Protein AF-A0A368SXE9-F1 (afdb_monomer)

Nearest PDB structures (foldseek):
  3cwc-assembly1_A  TM=9.726E-01  e=1.231E-06  Salmonella enterica subsp. enterica serovar Typhimurium str. LT2
  3cwc-assembly1_B  TM=9.703E-01  e=1.076E-06  Salmonella enterica subsp. enterica serovar Typhimurium str. LT2
  1to6-assembly1_A  TM=8.915E-01  e=4.082E-05  Neisseria meningitidis serogroup A

Sequence (108 aa):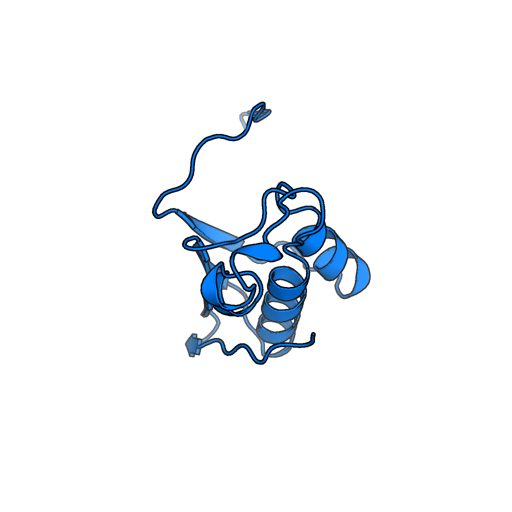
APVTAEYLLDGETAYLESAQACGLHLVPAAERDPGRTTSRGVGELIAAAVADGARTVVIGLGGSVTNDGGAGMLAALGRRNKVQAARLRALQVGGLAVEQVLRRDGCA

Secondary structure (DSSP, 8-state):
------EEEETTEEEEETHHHHBGGGS-GGG--TTT--SHHHHHHHHHHHHTT-SEEEEEE-SB---STTHHHHHHHHHH------EEEEEE---PPPS---------

Foldseek 3Di:
DDFDFDWDDDPQEIEGELCRQFAPVVADPVRLDQVPGASLSVLVRVLVSVVVRHLAYEYEDDRGSYDPVCPNNVVNNVVRDPPPCSPYDYDDDDDDDDPDDDDDDDDD

Radius of gyration: 14.51 Å; Cα contacts (8 Å, |Δi|>4): 180; chains: 1; bounding box: 33×30×43 Å

pLDDT: mean 76.29, std 23.11, range [23.36, 95.75]

Mean predicted aligned error: 8.86 Å

Solvent-accessible surface area (backbone atoms only — not comparable to full-atom values): 6454 Å² total; per-residue (Å²): 129,93,73,81,68,78,68,50,74,58,88,43,35,24,42,36,51,40,33,52,50,29,15,44,88,81,42,59,80,95,69,68,42,49,93,74,38,50,34,30,47,42,16,50,52,50,50,49,42,42,74,75,56,32,52,31,40,41,34,45,41,38,62,56,47,46,66,48,87,51,50,33,18,51,53,39,34,70,74,73,48,91,69,76,77,53,54,72,45,75,48,82,54,79,80,87,80,81,92,79,83,88,85,82,89,78,95,129

InterPro domains:
  IPR004381 Glycerate kinase [PF02595] (2-99)
  IPR004381 Glycerate kinase [PTHR21599] (2-101)
  IPR018193 Glycerate kinase, flavodoxin-like fold [G3DSA:3.90.1510.10] (1-106)
  IPR036129 Glycerate kinase superfamily [SSF110738] (2-82)

Organism: NCBI:txid1931232

Structure (mmCIF, N/CA/C/O backbone):
data_AF-A0A368SXE9-F1
#
_entry.id   AF-A0A368SXE9-F1
#
loop_
_atom_site.group_PDB
_atom_site.id
_atom_site.type_symbol
_atom_site.label_atom_id
_atom_site.label_alt_id
_atom_site.label_comp_id
_atom_site.label_asym_id
_atom_site.label_entity_id
_atom_site.label_seq_id
_atom_site.pdbx_PDB_ins_code
_atom_site.Cartn_x
_atom_site.Cartn_y
_atom_site.Cartn_z
_atom_site.occupancy
_atom_site.B_iso_or_equiv
_atom_site.auth_seq_id
_at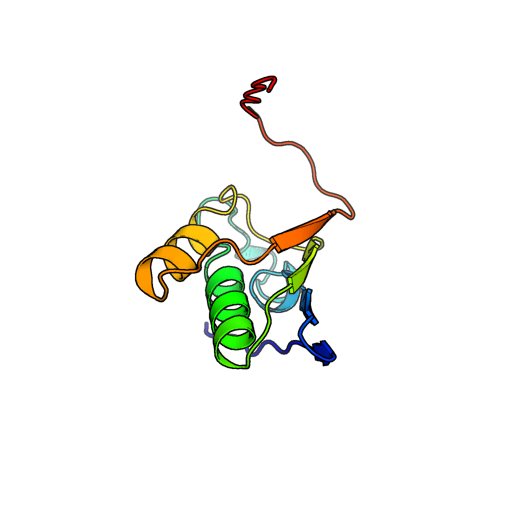om_site.auth_comp_id
_atom_site.auth_asym_id
_atom_site.auth_atom_id
_atom_site.pdbx_PDB_model_num
ATOM 1 N N . ALA A 1 1 ? 0.783 -1.858 -14.648 1.00 67.69 1 ALA A N 1
ATOM 2 C CA . ALA A 1 1 ? -0.560 -2.478 -14.691 1.00 67.69 1 ALA A CA 1
ATOM 3 C C . ALA A 1 1 ? -1.183 -2.395 -13.298 1.00 67.69 1 ALA A C 1
ATOM 5 O O . ALA A 1 1 ? -0.414 -2.231 -12.354 1.00 67.69 1 ALA A O 1
ATOM 6 N N . PRO A 1 2 ? -2.520 -2.442 -13.146 1.00 82.75 2 PRO A N 1
ATOM 7 C CA . PRO A 1 2 ? -3.130 -2.602 -11.827 1.00 82.75 2 PRO A CA 1
ATOM 8 C C . PRO A 1 2 ? -2.685 -3.926 -11.189 1.00 82.75 2 PRO A C 1
ATOM 10 O O . PRO A 1 2 ? -2.448 -4.902 -11.900 1.00 82.75 2 PRO A O 1
ATOM 13 N N . VAL A 1 3 ? -2.563 -3.932 -9.863 1.00 86.69 3 VAL A N 1
ATOM 14 C CA . VAL A 1 3 ? -2.202 -5.102 -9.052 1.00 86.69 3 VAL A CA 1
ATOM 15 C C . VAL A 1 3 ? -3.256 -5.291 -7.966 1.00 86.69 3 VAL A C 1
ATOM 17 O O . VAL A 1 3 ? -3.847 -4.313 -7.506 1.00 86.69 3 VAL A O 1
ATOM 20 N N . THR A 1 4 ? -3.502 -6.537 -7.577 1.00 90.88 4 THR A N 1
ATOM 21 C CA . THR A 1 4 ? -4.367 -6.859 -6.438 1.00 90.88 4 THR A CA 1
ATOM 22 C C . THR A 1 4 ? -3.523 -6.854 -5.170 1.00 90.88 4 THR A C 1
ATOM 24 O O . THR A 1 4 ? -2.433 -7.421 -5.164 1.00 90.88 4 THR A O 1
ATOM 27 N N . ALA A 1 5 ? -4.025 -6.219 -4.114 1.00 89.56 5 ALA A N 1
ATOM 28 C CA . ALA A 1 5 ? -3.404 -6.197 -2.798 1.00 89.56 5 ALA A CA 1
ATOM 29 C C . ALA A 1 5 ? -4.476 -6.396 -1.722 1.00 89.56 5 ALA A C 1
ATOM 31 O O . ALA A 1 5 ? -5.621 -5.975 -1.895 1.00 89.56 5 ALA A O 1
ATOM 32 N N . GLU A 1 6 ? -4.084 -7.014 -0.618 1.00 91.31 6 GLU A N 1
ATOM 33 C CA . GLU A 1 6 ? -4.942 -7.375 0.506 1.00 91.31 6 GLU A CA 1
ATOM 34 C C . GLU A 1 6 ? -4.368 -6.807 1.814 1.00 91.31 6 GLU A C 1
ATOM 36 O O . GLU A 1 6 ? -3.167 -6.543 1.936 1.00 91.31 6 GLU A O 1
ATOM 41 N N . TYR A 1 7 ? -5.231 -6.618 2.811 1.00 91.62 7 TYR A N 1
ATOM 42 C CA . T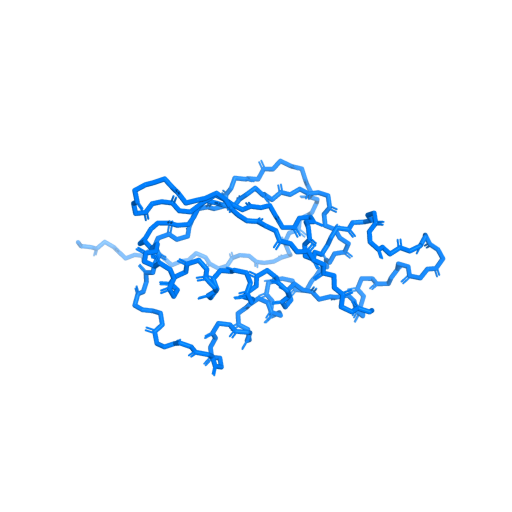YR A 1 7 ? -4.853 -6.270 4.181 1.00 91.62 7 TYR A CA 1
ATOM 43 C C . TYR A 1 7 ? -5.685 -7.074 5.174 1.00 91.62 7 TYR A C 1
ATOM 45 O O . TYR A 1 7 ? -6.816 -7.465 4.889 1.00 91.62 7 TYR A O 1
ATOM 53 N N . LEU A 1 8 ? -5.129 -7.288 6.364 1.00 95.06 8 LEU A N 1
ATOM 54 C CA . LEU A 1 8 ? -5.856 -7.836 7.504 1.00 95.06 8 LEU A CA 1
ATOM 55 C C . LEU A 1 8 ? -6.424 -6.682 8.330 1.00 95.06 8 LEU A C 1
ATOM 57 O O . LEU A 1 8 ? -5.684 -5.759 8.660 1.00 95.06 8 LEU A O 1
ATOM 61 N N . LEU A 1 9 ? -7.696 -6.758 8.713 1.00 93.56 9 LEU A N 1
ATOM 62 C CA . LEU A 1 9 ? -8.308 -5.865 9.697 1.00 93.56 9 LEU A CA 1
ATOM 63 C C . LEU A 1 9 ? -8.617 -6.658 10.975 1.00 93.56 9 LEU A C 1
ATOM 65 O O . LEU A 1 9 ? -9.441 -7.568 10.949 1.00 93.56 9 LEU A O 1
ATOM 69 N N . ASP A 1 10 ? -7.952 -6.311 12.076 1.00 93.94 10 ASP A N 1
ATOM 70 C CA . ASP A 1 10 ? -8.167 -6.883 13.409 1.00 93.94 10 ASP A CA 1
ATOM 71 C C . ASP A 1 10 ? -8.636 -5.785 14.375 1.00 93.94 10 ASP A C 1
ATOM 73 O O . ASP A 1 10 ? -7.886 -4.873 14.747 1.00 93.94 10 ASP A O 1
ATOM 77 N N . GLY A 1 11 ? -9.923 -5.826 14.723 1.00 95.75 11 GLY A N 1
ATOM 78 C CA . GLY A 1 11 ? -10.594 -4.734 15.423 1.00 95.75 11 GLY A CA 1
ATOM 79 C C . GLY A 1 11 ? -10.478 -3.422 14.643 1.00 95.75 11 GLY A C 1
ATOM 80 O O . GLY A 1 11 ? -10.935 -3.316 13.510 1.00 95.75 11 GLY A O 1
ATOM 81 N N . GLU A 1 12 ? -9.844 -2.417 15.245 1.00 94.31 12 GLU A N 1
ATOM 82 C CA . GLU A 1 12 ? -9.588 -1.114 14.611 1.00 94.31 12 GLU A CA 1
ATOM 83 C C . GLU A 1 12 ? -8.166 -0.998 14.021 1.00 94.31 12 GLU A C 1
ATOM 85 O O . GLU A 1 12 ? -7.732 0.103 13.660 1.00 94.31 12 GLU A O 1
ATOM 90 N N . THR A 1 13 ? -7.406 -2.097 13.957 1.00 94.19 13 THR A N 1
ATOM 91 C CA . THR A 1 13 ? -6.028 -2.109 13.447 1.00 94.19 13 THR A CA 1
ATOM 92 C C . THR A 1 13 ? -5.945 -2.849 12.120 1.00 94.19 13 THR A C 1
ATOM 94 O O . THR A 1 13 ? -6.209 -4.044 12.051 1.00 94.19 13 THR A O 1
ATOM 97 N N . ALA A 1 14 ? -5.526 -2.149 11.069 1.00 93.94 14 ALA A N 1
ATOM 98 C CA . ALA A 1 14 ? -5.208 -2.764 9.789 1.00 93.94 14 ALA A CA 1
ATOM 99 C C . ALA A 1 14 ? -3.714 -3.082 9.677 1.00 93.94 14 ALA A C 1
ATOM 101 O O . ALA A 1 14 ? -2.871 -2.259 10.037 1.00 93.94 14 ALA A O 1
ATOM 102 N N . TYR A 1 15 ? -3.393 -4.243 9.119 1.00 93.31 15 TYR A N 1
ATOM 103 C CA . TYR A 1 15 ? -2.042 -4.701 8.815 1.00 93.31 15 TYR A CA 1
ATOM 104 C C . TYR A 1 15 ? -1.914 -4.881 7.308 1.00 93.31 15 TYR A C 1
ATOM 106 O O . TYR A 1 15 ? -2.669 -5.642 6.701 1.00 93.31 15 TYR A O 1
ATOM 114 N N . LEU A 1 16 ? -0.962 -4.177 6.705 1.00 91.00 16 LEU A N 1
ATOM 115 C CA . LEU A 1 16 ? -0.721 -4.230 5.266 1.00 91.00 16 LEU A CA 1
ATOM 116 C C . LEU A 1 16 ? 0.773 -4.279 4.952 1.00 91.00 16 LEU A C 1
ATOM 118 O O . LEU A 1 16 ? 1.607 -3.826 5.740 1.00 91.00 16 LEU A O 1
ATOM 122 N N . GLU A 1 17 ? 1.108 -4.775 3.765 1.00 92.00 17 GLU A N 1
ATOM 123 C CA . GLU A 1 17 ? 2.481 -4.818 3.260 1.00 92.00 17 GLU A CA 1
ATOM 124 C C . GLU A 1 17 ? 2.640 -3.921 2.035 1.00 92.00 17 GLU A C 1
ATOM 126 O O . GLU A 1 17 ? 1.896 -4.039 1.059 1.00 92.00 17 GLU A O 1
ATOM 131 N N . SER A 1 18 ? 3.650 -3.044 2.042 1.00 93.38 18 SER A N 1
ATOM 132 C CA . SER A 1 18 ? 3.889 -2.149 0.902 1.00 93.38 18 SER A CA 1
ATOM 133 C C . SER A 1 18 ? 4.255 -2.912 -0.374 1.00 93.38 18 SER A C 1
ATOM 135 O O . SER A 1 18 ? 3.886 -2.489 -1.471 1.00 93.38 18 SER A O 1
ATOM 137 N N . ALA A 1 19 ? 4.920 -4.065 -0.244 1.00 93.38 19 ALA A N 1
ATOM 138 C CA . ALA A 1 19 ? 5.353 -4.888 -1.366 1.00 93.38 19 ALA A CA 1
ATOM 139 C C . ALA A 1 19 ? 4.193 -5.373 -2.252 1.00 93.38 19 ALA A C 1
ATOM 141 O O . ALA A 1 19 ? 4.396 -5.536 -3.451 1.00 93.38 19 ALA A O 1
ATOM 142 N N . GLN A 1 20 ? 2.982 -5.550 -1.716 1.00 92.38 20 GLN A N 1
ATOM 143 C CA . GLN A 1 20 ? 1.827 -5.949 -2.532 1.00 92.38 20 GLN A CA 1
ATOM 144 C C . GLN A 1 20 ? 1.385 -4.852 -3.511 1.00 92.38 20 GLN A C 1
ATOM 146 O O . GLN A 1 20 ? 0.828 -5.139 -4.566 1.00 92.38 20 GLN A O 1
ATOM 151 N N . ALA A 1 21 ? 1.657 -3.588 -3.181 1.00 91.94 21 ALA A N 1
ATOM 152 C CA . ALA A 1 21 ? 1.289 -2.446 -4.009 1.00 91.94 21 ALA A CA 1
ATOM 153 C C . ALA A 1 21 ? 2.466 -1.888 -4.823 1.00 91.94 21 ALA A C 1
ATOM 155 O O . ALA A 1 21 ? 2.265 -1.324 -5.898 1.00 91.94 21 ALA A O 1
ATOM 156 N N . CYS A 1 22 ? 3.693 -2.003 -4.308 1.00 92.62 22 CYS A N 1
ATOM 157 C CA . CYS A 1 22 ? 4.884 -1.436 -4.935 1.00 92.62 22 CYS A CA 1
ATOM 158 C C . CYS A 1 22 ? 6.143 -2.305 -4.782 1.00 92.62 22 CYS A C 1
ATOM 160 O O . CYS A 1 22 ? 7.251 -1.784 -4.674 1.00 92.62 22 CYS A O 1
ATOM 162 N N . GLY A 1 23 ? 6.002 -3.629 -4.759 1.00 92.75 23 GLY A N 1
ATOM 163 C CA . GLY A 1 23 ? 7.112 -4.565 -4.590 1.00 92.75 23 GLY A CA 1
ATOM 164 C C . GLY A 1 23 ? 7.976 -4.778 -5.836 1.00 92.75 23 GLY A C 1
ATOM 165 O O . GLY A 1 23 ? 7.505 -4.712 -6.969 1.00 92.75 23 GLY A O 1
ATOM 166 N N . LEU A 1 24 ? 9.246 -5.137 -5.625 1.00 93.19 24 LEU A N 1
ATOM 167 C CA . LEU A 1 24 ? 10.200 -5.542 -6.672 1.00 93.19 24 LEU A CA 1
ATOM 168 C C . LEU A 1 24 ? 9.703 -6.713 -7.526 1.00 93.19 24 LEU A C 1
ATOM 170 O O . LEU A 1 24 ? 10.053 -6.806 -8.701 1.00 93.19 24 LEU A O 1
ATOM 174 N N . HIS A 1 25 ? 8.904 -7.609 -6.948 1.00 91.31 25 HIS A N 1
ATOM 175 C CA . HIS A 1 25 ? 8.351 -8.773 -7.642 1.00 91.31 25 HIS A CA 1
ATOM 176 C C . HIS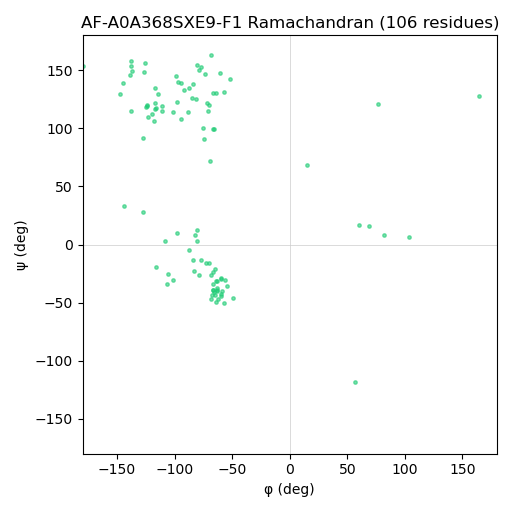 A 1 25 ? 7.241 -8.408 -8.645 1.00 91.31 25 HIS A C 1
ATOM 178 O O . HIS A 1 25 ? 6.940 -9.210 -9.521 1.00 91.31 25 HIS A O 1
ATOM 184 N N . LEU A 1 26 ? 6.672 -7.200 -8.557 1.00 91.00 26 LEU A N 1
ATOM 185 C CA . LEU A 1 26 ? 5.625 -6.713 -9.462 1.00 91.00 26 LEU A CA 1
ATOM 186 C C . LEU A 1 26 ? 6.183 -6.107 -10.756 1.00 91.00 26 LEU A C 1
ATOM 188 O O . LEU A 1 26 ? 5.426 -5.851 -11.690 1.00 91.00 26 LEU A O 1
ATOM 192 N N . VAL A 1 27 ? 7.492 -5.840 -10.805 1.00 91.12 27 VAL A N 1
ATOM 193 C CA . VAL A 1 27 ? 8.148 -5.176 -11.937 1.00 91.12 27 VAL A CA 1
ATOM 194 C C . VAL A 1 27 ? 9.291 -6.054 -12.454 1.00 91.12 27 VAL A C 1
ATOM 196 O O . VAL A 1 27 ? 10.233 -6.331 -11.692 1.00 91.12 27 VAL A O 1
ATOM 199 N N . PRO A 1 28 ? 9.252 -6.481 -13.734 1.00 93.12 28 PRO A N 1
ATOM 200 C CA . PRO A 1 28 ? 10.348 -7.211 -14.364 1.00 93.12 28 PRO A CA 1
ATOM 201 C C . PRO A 1 28 ? 11.675 -6.474 -14.196 1.00 93.12 28 PRO A C 1
ATOM 203 O O . PRO A 1 28 ? 11.715 -5.251 -14.277 1.00 93.12 28 PRO A O 1
ATOM 206 N N . ALA A 1 29 ? 12.779 -7.200 -13.993 1.00 93.50 29 ALA A N 1
ATOM 207 C CA . ALA A 1 29 ? 14.078 -6.588 -13.692 1.00 93.50 29 ALA A CA 1
ATOM 208 C C . ALA A 1 29 ? 14.523 -5.537 -14.728 1.00 93.50 29 ALA A C 1
ATOM 210 O O . ALA A 1 29 ? 15.081 -4.514 -14.345 1.00 93.50 29 ALA A O 1
ATOM 211 N N . ALA A 1 30 ? 14.216 -5.759 -16.010 1.00 95.50 30 ALA A N 1
ATOM 212 C CA . ALA A 1 30 ? 14.531 -4.842 -17.106 1.00 95.50 30 ALA A CA 1
ATOM 213 C C . ALA A 1 30 ? 13.713 -3.533 -17.092 1.00 95.50 30 ALA A C 1
ATOM 215 O O . ALA A 1 30 ? 14.087 -2.572 -17.756 1.00 95.50 30 ALA A O 1
ATOM 216 N N . GLU A 1 31 ? 12.612 -3.486 -16.342 1.00 89.81 31 GLU A N 1
ATOM 217 C CA . GLU A 1 31 ? 11.690 -2.345 -16.259 1.00 89.81 31 GLU A CA 1
ATOM 218 C C . GLU A 1 31 ? 11.787 -1.603 -14.916 1.00 89.81 31 GLU A C 1
ATOM 220 O O . GLU A 1 31 ? 11.035 -0.661 -14.656 1.00 89.81 31 GLU A O 1
ATOM 225 N N . ARG A 1 32 ? 12.705 -2.019 -14.033 1.00 91.94 32 ARG A N 1
ATOM 226 C CA . ARG A 1 32 ? 12.891 -1.399 -12.719 1.00 91.94 32 ARG A CA 1
ATOM 227 C C . ARG A 1 32 ? 13.604 -0.063 -12.864 1.00 91.94 32 ARG A C 1
ATOM 229 O O . ARG A 1 32 ? 14.825 -0.004 -12.964 1.00 91.94 32 ARG A O 1
ATOM 236 N N . ASP A 1 33 ? 12.817 1.001 -12.814 1.00 88.38 33 ASP A N 1
ATOM 237 C CA . ASP A 1 33 ? 13.297 2.377 -12.820 1.00 88.38 33 ASP A CA 1
ATOM 238 C C . ASP A 1 33 ? 12.789 3.118 -11.566 1.00 88.38 33 ASP A C 1
ATOM 240 O O . ASP A 1 33 ? 11.586 3.395 -11.449 1.00 88.38 33 ASP A O 1
ATOM 244 N N . PRO A 1 34 ? 13.670 3.452 -10.602 1.00 84.62 34 PRO A N 1
ATOM 245 C CA . PRO A 1 34 ? 13.275 4.163 -9.389 1.00 84.62 34 PRO A CA 1
ATOM 246 C C . PRO A 1 34 ? 12.757 5.585 -9.662 1.00 84.62 34 PRO A C 1
ATOM 248 O O . PRO A 1 34 ? 12.020 6.111 -8.833 1.00 84.62 34 PRO A O 1
ATOM 251 N N . GLY A 1 35 ? 13.082 6.195 -10.809 1.00 85.75 35 GLY A N 1
ATOM 252 C CA . GLY A 1 35 ? 12.560 7.505 -11.216 1.00 85.75 35 GLY A CA 1
ATOM 253 C C . GLY A 1 35 ? 11.127 7.462 -11.756 1.00 85.75 35 GLY A C 1
ATOM 254 O O . GLY A 1 35 ? 10.490 8.506 -11.895 1.00 85.75 35 GLY A O 1
ATOM 255 N N . ARG A 1 36 ? 10.604 6.267 -12.060 1.00 86.31 36 ARG A N 1
ATOM 256 C CA . ARG A 1 36 ? 9.259 6.071 -12.636 1.00 86.31 36 ARG A CA 1
ATOM 257 C C . ARG A 1 36 ? 8.306 5.294 -11.737 1.00 86.31 36 ARG A C 1
ATOM 259 O O . ARG A 1 36 ? 7.095 5.332 -11.953 1.00 86.31 36 ARG A O 1
ATOM 266 N N . THR A 1 37 ? 8.826 4.558 -10.765 1.00 91.25 37 THR A N 1
ATOM 267 C CA . THR A 1 37 ? 8.020 3.765 -9.833 1.00 91.25 37 THR A CA 1
ATOM 268 C C . THR A 1 37 ? 7.413 4.647 -8.741 1.00 91.25 37 THR A C 1
ATOM 270 O O . THR A 1 37 ? 7.957 5.684 -8.375 1.00 91.25 37 THR A O 1
ATOM 273 N N . THR A 1 38 ? 6.247 4.256 -8.221 1.00 92.56 38 THR A N 1
ATOM 274 C CA . THR A 1 38 ? 5.495 5.070 -7.254 1.00 92.56 38 THR A CA 1
ATOM 275 C C . THR A 1 38 ? 4.892 4.250 -6.118 1.00 92.56 38 THR A C 1
ATOM 277 O O . THR A 1 38 ? 4.437 3.125 -6.322 1.00 92.56 38 THR A O 1
ATOM 280 N N . SER A 1 39 ? 4.831 4.842 -4.924 1.00 94.00 39 SER A N 1
ATOM 281 C CA . SER A 1 39 ? 4.162 4.301 -3.734 1.00 94.00 39 SER A CA 1
ATOM 282 C C . SER A 1 39 ? 2.649 4.564 -3.709 1.00 94.00 39 SER A C 1
ATOM 284 O O . SER A 1 39 ? 1.984 4.275 -2.715 1.00 94.00 39 SER A O 1
ATOM 286 N N . ARG A 1 40 ? 2.063 5.091 -4.795 1.00 91.38 40 ARG A N 1
ATOM 287 C CA . ARG A 1 40 ? 0.632 5.434 -4.882 1.00 91.38 40 ARG A CA 1
ATOM 288 C C . ARG A 1 40 ? -0.303 4.313 -4.423 1.00 91.38 40 ARG A C 1
ATOM 290 O O . ARG A 1 40 ? -1.214 4.587 -3.646 1.00 91.38 40 ARG A O 1
ATOM 297 N N . GLY A 1 41 ? -0.062 3.074 -4.856 1.00 91.69 41 GLY A N 1
ATOM 298 C CA . GLY A 1 41 ? -0.900 1.930 -4.484 1.00 91.69 41 GLY A CA 1
ATOM 299 C C . GLY A 1 41 ? -0.943 1.680 -2.970 1.00 91.69 41 GLY A C 1
ATOM 300 O O . GLY A 1 41 ? -1.976 1.280 -2.449 1.00 91.69 41 GLY A O 1
ATOM 301 N N . VAL A 1 42 ? 0.127 2.013 -2.237 1.00 93.56 42 VAL A N 1
ATOM 302 C CA . VAL A 1 42 ? 0.152 1.933 -0.765 1.00 93.56 42 VAL A CA 1
ATOM 303 C C . VAL A 1 42 ? -0.845 2.919 -0.159 1.00 93.56 42 VAL A C 1
ATOM 305 O O . VAL A 1 42 ? -1.602 2.564 0.736 1.00 93.56 42 VAL A O 1
ATOM 308 N N . GLY A 1 43 ? -0.901 4.151 -0.673 1.00 91.75 43 GLY A N 1
ATOM 309 C CA . GLY A 1 43 ? -1.880 5.139 -0.214 1.00 91.75 43 GLY A CA 1
ATOM 310 C C . GLY A 1 43 ? -3.321 4.752 -0.555 1.00 91.75 43 GLY A C 1
ATOM 311 O O . GLY A 1 43 ? -4.228 5.017 0.231 1.00 91.75 43 GLY A O 1
ATOM 312 N N . GLU A 1 44 ? -3.536 4.084 -1.691 1.00 91.56 44 GLU A N 1
ATOM 313 C CA . GLU A 1 44 ? -4.846 3.534 -2.059 1.00 91.56 44 GLU A CA 1
ATOM 314 C C . GLU A 1 44 ? -5.263 2.388 -1.118 1.00 91.56 44 GLU A C 1
ATOM 316 O O . GLU A 1 44 ? -6.418 2.361 -0.693 1.00 91.56 44 GLU A O 1
ATOM 321 N N . LEU A 1 45 ? -4.324 1.523 -0.715 1.00 91.19 45 LEU A N 1
ATOM 322 C CA . LEU A 1 45 ? -4.554 0.432 0.239 1.00 91.19 45 LEU A CA 1
ATOM 323 C C . LEU A 1 45 ? -4.858 0.947 1.655 1.00 91.19 45 LEU A C 1
ATOM 325 O O . LEU A 1 45 ? -5.802 0.492 2.294 1.00 91.19 45 LEU A O 1
ATOM 329 N N . ILE A 1 46 ? -4.114 1.956 2.123 1.00 91.88 46 ILE A N 1
ATOM 330 C CA . ILE A 1 46 ? -4.395 2.636 3.398 1.00 91.88 46 ILE A CA 1
ATOM 331 C C . ILE A 1 46 ? -5.791 3.268 3.367 1.00 91.88 46 ILE A C 1
ATOM 333 O O . ILE A 1 46 ? -6.535 3.169 4.340 1.00 91.88 46 ILE A O 1
ATOM 337 N N . ALA A 1 47 ? -6.160 3.930 2.265 1.00 88.00 47 ALA A N 1
ATOM 338 C CA . ALA A 1 47 ? -7.470 4.561 2.141 1.00 88.00 47 ALA A CA 1
ATOM 339 C C . ALA A 1 47 ? -8.617 3.540 2.203 1.00 88.00 47 ALA A C 1
ATOM 341 O O . ALA A 1 47 ? -9.640 3.846 2.812 1.00 88.00 47 ALA A O 1
ATOM 342 N N . ALA A 1 48 ? -8.435 2.354 1.613 1.00 89.50 48 ALA A N 1
ATOM 343 C CA . ALA A 1 48 ? -9.391 1.253 1.712 1.00 89.50 48 ALA A CA 1
ATOM 344 C C . ALA A 1 48 ? -9.522 0.752 3.160 1.00 89.50 48 ALA A C 1
ATOM 346 O O . ALA A 1 48 ? -10.621 0.746 3.703 1.00 89.50 48 ALA A O 1
ATOM 347 N N . ALA A 1 49 ? -8.403 0.480 3.836 1.00 90.00 49 ALA A N 1
ATOM 348 C CA . ALA A 1 49 ? -8.416 0.040 5.231 1.00 90.00 49 ALA A CA 1
ATOM 349 C C . ALA A 1 49 ? -9.095 1.048 6.178 1.00 90.00 49 ALA A C 1
ATOM 351 O O . ALA A 1 49 ? -9.845 0.667 7.074 1.00 90.00 49 ALA A O 1
ATOM 352 N N . VAL A 1 50 ? -8.861 2.350 5.975 1.00 91.00 50 VAL A N 1
ATOM 353 C CA . VAL A 1 50 ? -9.533 3.410 6.745 1.00 91.00 50 VAL A CA 1
ATOM 354 C C . VAL A 1 50 ? -11.032 3.458 6.439 1.00 91.00 50 VAL A C 1
ATOM 356 O O . VAL A 1 50 ? -11.825 3.660 7.358 1.00 91.00 50 VAL A O 1
ATOM 359 N N . ALA A 1 51 ? -11.433 3.271 5.178 1.00 88.19 51 ALA A N 1
ATOM 360 C CA . ALA A 1 51 ? -12.847 3.207 4.802 1.00 88.19 51 ALA A CA 1
ATOM 361 C C . ALA A 1 51 ? -13.565 2.015 5.462 1.00 88.19 51 ALA A C 1
ATOM 363 O O . ALA A 1 51 ? -14.729 2.147 5.835 1.00 88.19 51 ALA A O 1
ATOM 364 N N . ASP A 1 52 ? -12.845 0.918 5.696 1.00 91.38 52 ASP A N 1
ATOM 365 C CA . ASP A 1 52 ? -13.332 -0.265 6.416 1.00 91.38 52 ASP A CA 1
ATOM 366 C C . ASP A 1 52 ? -13.305 -0.120 7.951 1.00 91.38 52 ASP A C 1
ATOM 368 O O . ASP A 1 52 ? -13.665 -1.049 8.671 1.00 91.38 52 ASP A O 1
ATOM 372 N N . GLY A 1 53 ? -12.914 1.047 8.477 1.00 90.94 53 GLY A N 1
ATOM 373 C CA . GLY A 1 53 ? -12.979 1.365 9.908 1.00 90.94 53 GLY A CA 1
ATOM 374 C C . GLY A 1 53 ? -11.647 1.306 10.660 1.00 90.94 53 GLY A C 1
ATOM 375 O O . GLY A 1 53 ? -11.635 1.487 11.879 1.00 90.94 53 GLY A O 1
ATOM 376 N N . ALA A 1 54 ? -10.515 1.107 9.978 1.00 92.69 54 ALA A N 1
ATOM 377 C CA . ALA A 1 54 ? -9.212 1.129 10.637 1.00 92.69 54 ALA A CA 1
ATOM 378 C C . ALA A 1 54 ? -8.885 2.514 11.226 1.00 92.69 54 ALA A C 1
ATOM 380 O O . ALA A 1 54 ? -8.924 3.542 10.544 1.00 92.69 54 ALA A O 1
ATOM 381 N N . ARG A 1 55 ? -8.471 2.533 12.496 1.00 93.62 55 ARG A N 1
ATOM 382 C CA . ARG A 1 55 ? -7.957 3.721 13.205 1.00 93.62 55 ARG A CA 1
ATOM 383 C C . ARG A 1 55 ? -6.445 3.685 13.388 1.00 93.62 55 ARG A C 1
ATOM 385 O O . ARG A 1 55 ? -5.798 4.731 13.495 1.00 93.62 55 ARG A O 1
ATOM 392 N N . THR A 1 56 ? -5.888 2.480 13.405 1.00 91.25 56 THR A N 1
ATOM 393 C CA . THR A 1 56 ? -4.450 2.226 13.394 1.00 91.25 56 THR A CA 1
ATOM 394 C C . THR A 1 56 ? -4.112 1.465 12.125 1.00 91.25 56 THR A C 1
ATOM 396 O O . THR A 1 56 ? -4.800 0.513 11.776 1.00 91.25 56 THR A O 1
ATOM 399 N N . VAL A 1 57 ? -3.045 1.867 11.436 1.00 91.44 57 VAL A N 1
ATOM 400 C CA . VAL A 1 57 ? -2.535 1.115 10.286 1.00 91.44 57 VAL A CA 1
ATOM 401 C C . VAL A 1 57 ? -1.070 0.792 10.534 1.00 91.44 57 VAL A C 1
ATOM 403 O O . VAL A 1 57 ? -0.233 1.687 10.700 1.00 91.44 57 VAL A O 1
ATOM 406 N N . VAL A 1 58 ? -0.784 -0.503 10.585 1.00 94.38 58 VAL A N 1
ATOM 407 C CA . VAL A 1 58 ? 0.550 -1.078 10.688 1.00 94.38 58 VAL A CA 1
ATOM 408 C C . VAL A 1 58 ? 0.992 -1.472 9.290 1.00 94.38 58 VAL A C 1
ATOM 410 O O . VAL A 1 58 ? 0.327 -2.246 8.604 1.00 94.38 58 VAL A O 1
ATOM 413 N N . ILE A 1 59 ? 2.121 -0.917 8.867 1.00 92.19 59 ILE A N 1
ATOM 414 C CA . ILE A 1 59 ? 2.648 -1.122 7.522 1.00 92.19 59 ILE A CA 1
ATOM 415 C C . ILE A 1 59 ? 3.981 -1.847 7.627 1.00 92.19 59 ILE A C 1
ATOM 417 O O . ILE A 1 59 ? 4.942 -1.304 8.181 1.00 92.19 59 ILE A O 1
ATOM 421 N N . GLY A 1 60 ? 4.049 -3.048 7.058 1.00 90.94 60 GLY A N 1
ATOM 422 C CA . GLY A 1 60 ? 5.314 -3.713 6.770 1.00 90.94 60 GLY A CA 1
ATOM 423 C C . GLY A 1 60 ? 6.018 -2.998 5.620 1.00 90.94 60 GLY A C 1
ATOM 424 O O . GLY A 1 60 ? 5.506 -2.978 4.498 1.00 90.94 60 GLY A O 1
ATOM 425 N N . LEU A 1 61 ? 7.175 -2.389 5.900 1.00 89.56 61 LEU A N 1
ATOM 426 C CA . LEU A 1 61 ? 8.032 -1.785 4.883 1.00 89.56 61 LEU A CA 1
ATOM 427 C C . LEU A 1 61 ? 9.198 -2.720 4.563 1.00 89.56 61 LEU A C 1
ATOM 429 O O . LEU A 1 61 ? 10.081 -2.932 5.394 1.00 89.56 61 LEU A O 1
ATOM 433 N N . GLY A 1 62 ? 9.206 -3.229 3.334 1.00 85.25 62 GLY A N 1
ATOM 434 C CA . GLY A 1 62 ? 10.280 -4.054 2.793 1.00 85.25 62 GLY A CA 1
ATOM 435 C C . GLY A 1 62 ? 9.983 -4.468 1.353 1.00 85.25 62 GLY A C 1
ATOM 436 O O . GLY A 1 62 ? 8.828 -4.510 0.937 1.00 85.25 62 GLY A O 1
ATOM 437 N N . GLY A 1 63 ? 11.027 -4.738 0.568 1.00 86.25 63 GLY A N 1
ATOM 438 C CA . GLY A 1 63 ? 10.887 -5.281 -0.789 1.00 86.25 63 GLY A CA 1
ATOM 439 C C . GLY A 1 63 ? 10.288 -4.334 -1.839 1.00 86.25 63 GLY A C 1
ATOM 440 O O . GLY A 1 63 ? 9.872 -4.817 -2.892 1.00 86.25 63 GLY A O 1
ATOM 441 N N . SER A 1 64 ? 10.233 -3.020 -1.594 1.00 85.31 64 SER A N 1
ATOM 442 C CA . SER A 1 64 ? 9.679 -2.045 -2.543 1.00 85.31 64 SER A CA 1
ATOM 443 C C . SER A 1 64 ? 10.599 -1.777 -3.740 1.00 85.31 64 SER A C 1
ATOM 445 O O . SER A 1 64 ? 11.818 -1.728 -3.594 1.00 85.31 64 SER A O 1
ATOM 447 N N . VAL A 1 65 ? 10.016 -1.519 -4.913 1.00 90.38 65 VAL A N 1
ATOM 448 C CA . VAL A 1 65 ? 10.720 -1.055 -6.127 1.00 90.38 65 VAL A CA 1
ATOM 449 C C . VAL A 1 65 ? 10.857 0.474 -6.190 1.00 90.38 65 VAL A C 1
ATOM 451 O O . VAL A 1 65 ? 11.480 1.009 -7.100 1.00 90.38 65 VAL A O 1
ATOM 454 N N . THR A 1 66 ? 10.262 1.184 -5.229 1.00 89.50 66 THR A N 1
ATOM 455 C CA . THR A 1 66 ? 10.072 2.640 -5.249 1.00 89.50 66 THR A CA 1
ATOM 456 C C . THR A 1 66 ? 11.115 3.394 -4.440 1.00 89.50 66 THR A C 1
ATOM 458 O O . THR A 1 66 ? 11.456 2.958 -3.343 1.00 89.50 66 THR A O 1
ATOM 461 N N . ASN A 1 67 ? 11.506 4.582 -4.918 1.00 90.69 67 ASN A N 1
ATOM 462 C CA . ASN A 1 67 ? 12.308 5.558 -4.168 1.00 90.69 67 ASN A CA 1
ATOM 463 C C . ASN A 1 67 ? 11.662 6.962 -4.141 1.00 90.69 67 ASN A C 1
ATOM 465 O O . ASN A 1 67 ? 12.347 7.975 -4.058 1.00 90.69 67 ASN A O 1
ATOM 469 N N . ASP A 1 68 ? 10.330 7.045 -4.231 1.00 86.50 68 ASP A N 1
ATOM 470 C CA . ASP A 1 68 ? 9.595 8.317 -4.349 1.00 86.50 68 ASP A CA 1
ATOM 471 C C . ASP A 1 68 ? 9.392 9.061 -3.014 1.00 86.50 68 ASP A C 1
ATOM 473 O O . ASP A 1 68 ? 8.564 9.968 -2.925 1.00 86.50 68 ASP A O 1
ATOM 477 N N . GLY A 1 69 ? 10.093 8.653 -1.950 1.00 86.75 69 GLY A N 1
ATOM 478 C CA . GLY A 1 69 ? 9.985 9.251 -0.615 1.00 86.75 69 GLY A CA 1
ATOM 479 C C . GLY A 1 69 ? 8.582 9.184 0.006 1.00 86.75 69 GLY A C 1
ATOM 480 O O . GLY A 1 69 ? 8.294 9.934 0.935 1.00 86.75 69 GLY A O 1
ATOM 481 N N . GLY A 1 70 ? 7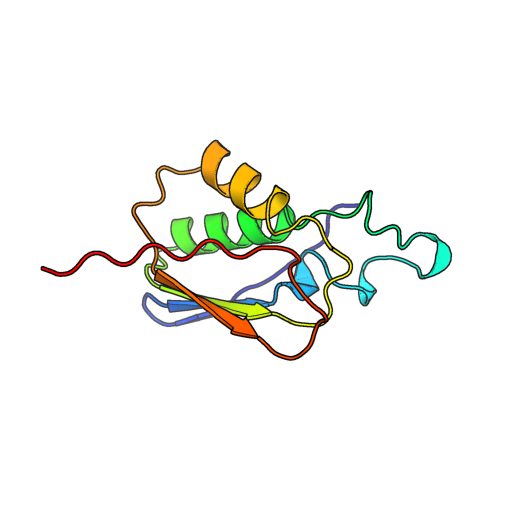.684 8.336 -0.510 1.00 88.00 70 GLY A N 1
ATOM 482 C CA . GLY A 1 70 ? 6.283 8.292 -0.086 1.00 88.00 70 GLY A CA 1
ATOM 483 C C . GLY A 1 70 ? 5.393 9.350 -0.748 1.00 88.00 70 GLY A C 1
ATOM 484 O O . GLY A 1 70 ? 4.228 9.487 -0.367 1.00 88.00 70 GLY A O 1
ATOM 485 N N . ALA A 1 71 ? 5.892 10.092 -1.744 1.00 86.75 71 ALA A N 1
ATOM 486 C CA . ALA A 1 71 ? 5.127 11.132 -2.429 1.00 86.75 71 ALA A CA 1
ATOM 487 C C . ALA A 1 71 ? 3.861 10.576 -3.101 1.00 86.75 71 ALA A C 1
ATOM 489 O O . ALA A 1 71 ? 2.788 11.172 -2.984 1.00 86.75 71 ALA A O 1
ATOM 490 N N . GLY A 1 72 ? 3.952 9.411 -3.754 1.00 88.12 72 GLY A N 1
ATOM 491 C CA . GLY A 1 72 ? 2.797 8.742 -4.351 1.00 88.12 72 GLY A CA 1
ATOM 492 C C . GLY A 1 72 ? 1.745 8.348 -3.315 1.00 88.12 72 GLY A C 1
ATOM 493 O O . GLY A 1 72 ? 0.557 8.626 -3.502 1.00 88.12 72 GLY A O 1
ATOM 494 N N . MET A 1 73 ? 2.177 7.740 -2.208 1.00 92.00 73 MET A N 1
ATOM 495 C CA . MET A 1 73 ? 1.313 7.369 -1.083 1.00 92.00 73 MET A CA 1
ATOM 496 C C . MET A 1 73 ? 0.577 8.592 -0.515 1.00 92.00 73 MET A C 1
ATOM 498 O O . MET A 1 73 ? -0.649 8.572 -0.388 1.00 92.00 73 MET A O 1
ATOM 502 N N . LEU A 1 74 ? 1.298 9.678 -0.219 1.00 87.88 74 LEU A N 1
ATOM 503 C CA . LEU A 1 74 ? 0.708 10.911 0.313 1.00 87.88 74 LEU A CA 1
ATOM 504 C C . LEU A 1 74 ? -0.265 11.559 -0.678 1.00 87.88 74 LEU A C 1
ATOM 506 O O . LEU A 1 74 ? -1.338 12.009 -0.276 1.00 87.88 74 LEU A O 1
ATOM 510 N N . ALA A 1 75 ? 0.063 11.568 -1.973 1.00 84.56 75 ALA A N 1
ATOM 511 C CA . ALA A 1 75 ? -0.819 12.098 -3.008 1.00 84.56 75 ALA A CA 1
ATOM 512 C C . ALA A 1 75 ? -2.140 11.313 -3.111 1.00 84.56 75 ALA A C 1
ATOM 514 O O . ALA A 1 75 ? -3.199 11.917 -3.299 1.00 84.56 75 ALA A O 1
ATOM 515 N N . ALA A 1 76 ? -2.099 9.984 -2.968 1.00 85.25 76 ALA A N 1
ATOM 516 C CA . ALA A 1 76 ? -3.299 9.148 -2.947 1.00 85.25 76 ALA A CA 1
ATOM 517 C C . ALA A 1 76 ? -4.179 9.423 -1.716 1.00 85.25 76 ALA A C 1
ATOM 519 O O . ALA A 1 76 ? -5.399 9.536 -1.850 1.00 85.25 76 ALA A O 1
ATOM 520 N N . LEU A 1 77 ? -3.567 9.602 -0.540 1.00 82.81 77 LEU A N 1
ATOM 521 C CA . LEU A 1 77 ? -4.281 9.914 0.702 1.00 82.81 77 LEU A CA 1
ATOM 522 C C . LEU A 1 77 ? -4.907 11.314 0.673 1.00 82.81 77 LEU A C 1
ATOM 524 O O . LEU A 1 77 ? -6.094 11.464 0.967 1.00 82.81 77 LEU A O 1
ATOM 528 N N . GLY A 1 78 ? -4.141 12.324 0.248 1.00 70.69 78 GLY A N 1
ATOM 529 C CA . GLY A 1 78 ? -4.587 13.718 0.194 1.00 70.69 78 GLY A CA 1
ATOM 530 C C . GLY A 1 78 ? -5.695 13.984 -0.830 1.00 70.69 78 GLY A C 1
ATOM 531 O O . GLY A 1 78 ? -6.463 14.927 -0.662 1.00 70.69 78 GLY A O 1
ATOM 532 N N . ARG A 1 79 ? -5.820 13.150 -1.874 1.00 56.53 79 ARG A N 1
ATOM 533 C CA . ARG A 1 79 ? -6.916 13.247 -2.857 1.00 56.53 79 ARG A CA 1
ATOM 534 C C . ARG A 1 79 ? -8.205 12.560 -2.417 1.00 56.53 79 ARG A C 1
ATOM 536 O O . ARG A 1 79 ? -9.251 12.894 -2.966 1.00 56.53 79 ARG A O 1
ATOM 543 N N . ARG A 1 80 ? -8.140 11.584 -1.504 1.00 51.03 80 ARG A N 1
ATOM 544 C CA . ARG A 1 80 ? -9.299 10.742 -1.174 1.00 51.03 80 ARG A CA 1
ATOM 545 C C . ARG A 1 80 ? -9.931 11.056 0.172 1.00 51.03 80 ARG A C 1
ATOM 547 O O . ARG A 1 80 ? -11.147 10.987 0.246 1.00 51.03 80 ARG A O 1
ATOM 554 N N . ASN A 1 81 ? -9.174 11.452 1.196 1.00 41.72 81 ASN A N 1
ATOM 555 C CA . ASN A 1 81 ? -9.720 11.535 2.551 1.00 41.72 81 ASN A CA 1
ATOM 556 C C . ASN A 1 81 ? -9.122 12.700 3.354 1.00 41.72 81 ASN A C 1
ATOM 558 O O . ASN A 1 81 ? -7.907 12.895 3.386 1.00 41.72 81 ASN A O 1
ATOM 562 N N . LYS A 1 82 ? -9.967 13.409 4.118 1.00 41.84 82 LYS A N 1
ATOM 563 C CA . LYS A 1 82 ? -9.527 14.104 5.339 1.00 41.84 82 LYS A CA 1
ATOM 564 C C . LYS A 1 82 ? -9.182 13.025 6.372 1.00 41.84 82 LYS A C 1
ATOM 566 O O . LYS A 1 82 ? -9.959 12.780 7.287 1.00 41.84 82 LYS A O 1
ATOM 571 N N . VAL A 1 83 ? -8.074 12.303 6.186 1.00 45.44 83 VAL A N 1
ATOM 572 C CA . VAL A 1 83 ? -7.601 11.349 7.196 1.00 45.44 83 VAL A CA 1
ATOM 573 C C . VAL A 1 83 ? -7.190 12.174 8.411 1.00 45.44 83 VAL A C 1
ATOM 575 O O . VAL A 1 83 ? -6.114 12.770 8.432 1.00 45.44 83 VAL A O 1
ATOM 578 N N . GLN A 1 84 ? -8.064 12.257 9.413 1.00 46.91 84 GLN A N 1
ATOM 579 C CA . GLN A 1 84 ? -7.699 12.769 10.727 1.00 46.91 84 GLN A CA 1
ATOM 580 C C . GLN A 1 84 ? -6.699 11.770 11.315 1.00 46.91 84 GLN A C 1
ATOM 582 O O . GLN A 1 84 ? -7.107 10.696 11.737 1.00 46.91 84 GLN A O 1
ATOM 587 N N . ALA A 1 85 ? -5.406 12.099 11.228 1.00 48.62 85 ALA A N 1
ATOM 588 C CA . ALA A 1 85 ? -4.254 11.382 11.784 1.00 48.62 85 ALA A CA 1
ATOM 589 C C . ALA A 1 85 ? -4.542 9.934 12.235 1.00 48.62 85 ALA A C 1
ATOM 591 O O . ALA A 1 85 ? -4.501 9.628 13.427 1.00 48.62 85 ALA A O 1
ATOM 592 N N . ALA A 1 86 ? -4.810 9.028 11.285 1.00 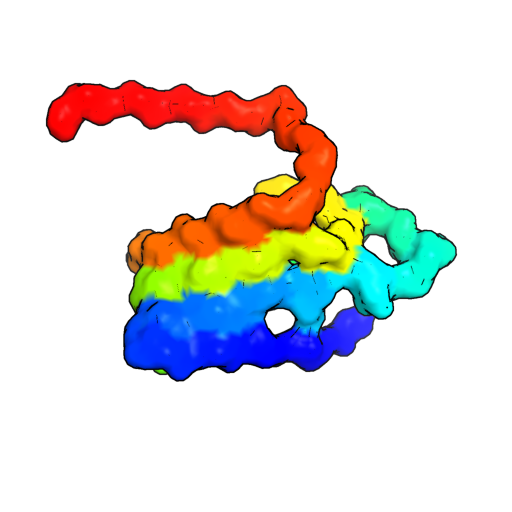50.41 86 ALA A N 1
ATOM 593 C CA . ALA A 1 86 ? -4.648 7.608 11.563 1.00 50.41 86 ALA A CA 1
ATOM 594 C C . ALA A 1 86 ? -3.193 7.427 12.003 1.00 50.41 86 ALA A C 1
ATOM 596 O O . ALA A 1 86 ? -2.274 7.976 11.380 1.00 50.41 86 ALA A O 1
ATOM 597 N N . ARG A 1 87 ? -2.969 6.724 13.114 1.00 56.81 87 ARG A N 1
ATOM 598 C CA . ARG A 1 87 ? -1.611 6.545 13.628 1.00 56.81 87 ARG A CA 1
ATOM 599 C C . ARG A 1 87 ? -0.898 5.540 12.730 1.00 56.81 87 ARG A C 1
ATOM 601 O O . ARG A 1 87 ? -0.977 4.337 12.957 1.00 56.81 87 ARG A O 1
ATOM 608 N N . LEU A 1 88 ? -0.222 6.048 11.703 1.00 54.28 88 LEU A N 1
ATOM 609 C CA . LEU A 1 88 ? 0.611 5.245 10.820 1.00 54.28 88 LEU A CA 1
ATOM 610 C C . LEU A 1 88 ? 1.872 4.835 11.578 1.00 54.28 88 LEU A C 1
ATOM 612 O O . LEU A 1 88 ? 2.628 5.685 12.059 1.00 54.28 88 LEU A O 1
ATOM 616 N N . ARG A 1 89 ? 2.098 3.527 11.694 1.00 56.53 89 ARG A N 1
ATOM 617 C CA . ARG A 1 89 ? 3.363 2.974 12.183 1.00 56.53 89 ARG A CA 1
ATOM 618 C C . ARG A 1 89 ? 3.964 2.096 11.098 1.00 56.53 89 ARG A C 1
ATOM 620 O O . ARG A 1 89 ? 3.434 1.037 10.776 1.00 56.53 89 ARG A O 1
ATOM 627 N N . ALA A 1 90 ? 5.079 2.559 10.553 1.00 55.97 90 ALA A N 1
ATOM 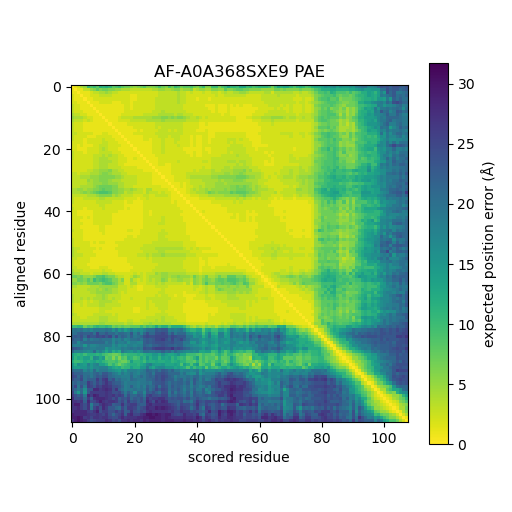628 C CA . ALA A 1 90 ? 5.899 1.786 9.643 1.00 55.97 90 ALA A CA 1
ATOM 629 C C . ALA A 1 90 ? 6.874 0.905 10.436 1.00 55.97 90 ALA A C 1
ATOM 631 O O . ALA A 1 90 ? 7.633 1.414 11.263 1.00 55.97 90 ALA A O 1
ATOM 632 N N . LEU A 1 91 ? 6.868 -0.401 10.172 1.00 49.88 91 LEU A N 1
ATOM 633 C CA . LEU A 1 91 ? 7.905 -1.324 10.628 1.00 49.88 91 LEU A CA 1
ATOM 634 C C . LEU A 1 91 ? 8.930 -1.454 9.498 1.00 49.88 91 LEU A C 1
ATOM 636 O O . LEU A 1 91 ? 8.627 -2.021 8.450 1.00 49.88 91 LEU A O 1
ATOM 640 N N . GLN A 1 92 ? 10.118 -0.871 9.681 1.00 44.94 92 GLN A N 1
ATOM 641 C CA . GLN A 1 92 ? 11.191 -0.957 8.690 1.00 44.94 92 GLN A CA 1
ATOM 642 C C . GLN A 1 92 ? 11.956 -2.274 8.815 1.00 44.94 92 GLN A C 1
ATOM 644 O O . GLN A 1 92 ? 12.534 -2.558 9.864 1.00 44.94 92 GLN A O 1
ATOM 649 N N . VAL A 1 93 ? 12.047 -3.016 7.710 1.00 38.19 93 VAL A N 1
ATOM 650 C CA . VAL A 1 93 ? 13.013 -4.105 7.533 1.00 38.19 93 VAL A CA 1
ATOM 651 C C . VAL A 1 93 ? 13.778 -3.859 6.224 1.00 38.19 93 VAL A C 1
ATOM 653 O O . VAL A 1 93 ? 13.350 -4.275 5.155 1.00 38.19 93 VAL A O 1
ATOM 656 N N . GLY A 1 94 ? 14.915 -3.154 6.315 1.00 35.28 94 GLY A N 1
ATOM 657 C CA . GLY A 1 94 ? 15.934 -3.040 5.256 1.00 35.28 94 GLY A CA 1
ATOM 658 C C . GLY A 1 94 ? 15.640 -2.095 4.072 1.00 35.28 94 GLY A C 1
ATOM 659 O O . GLY A 1 94 ? 14.702 -2.294 3.309 1.00 35.28 94 GLY A O 1
ATOM 660 N N . GLY A 1 95 ? 16.519 -1.103 3.873 1.00 33.94 95 GLY A N 1
ATOM 661 C CA . GLY A 1 95 ? 16.588 -0.221 2.695 1.00 33.94 95 GLY A CA 1
ATOM 662 C C . GLY A 1 95 ? 17.452 1.022 2.969 1.00 33.94 95 GLY A C 1
ATOM 663 O O . GLY A 1 95 ? 17.263 1.672 3.993 1.00 33.94 95 GLY A O 1
ATOM 664 N N . LEU A 1 96 ? 18.435 1.306 2.103 1.00 31.38 96 LEU A N 1
ATOM 665 C CA . LEU A 1 96 ? 19.391 2.426 2.214 1.00 31.38 96 LEU A CA 1
ATOM 666 C C . LEU A 1 96 ? 18.725 3.807 2.014 1.00 31.38 96 LEU A C 1
ATOM 668 O O . LEU A 1 96 ? 17.595 3.906 1.551 1.00 31.38 96 LEU A O 1
ATOM 672 N N . ALA A 1 97 ? 19.441 4.852 2.438 1.00 34.38 97 ALA A N 1
ATOM 673 C CA . ALA A 1 97 ? 18.946 5.996 3.201 1.00 34.38 97 ALA A CA 1
ATOM 674 C C . ALA A 1 97 ? 18.222 7.139 2.458 1.00 34.38 97 ALA A C 1
ATOM 676 O O . ALA A 1 97 ? 18.487 7.458 1.304 1.00 34.38 97 ALA A O 1
ATOM 677 N N . VAL A 1 98 ? 17.377 7.815 3.245 1.00 33.94 98 VAL A N 1
ATOM 678 C CA . VAL A 1 98 ? 16.820 9.161 3.054 1.00 33.94 98 VAL A CA 1
ATOM 679 C C . VAL A 1 98 ? 17.943 10.202 3.148 1.00 33.94 98 VAL A C 1
ATOM 681 O O . VAL A 1 98 ? 18.696 10.193 4.119 1.00 33.94 98 VAL A O 1
ATOM 684 N N . GLU A 1 99 ? 18.044 11.116 2.178 1.00 28.11 99 GLU A N 1
ATOM 685 C CA . GLU A 1 99 ? 19.130 12.112 2.121 1.00 28.11 99 GLU A CA 1
ATOM 686 C C . GLU A 1 99 ? 18.920 13.297 3.084 1.00 28.11 99 GLU A C 1
ATOM 688 O O . GLU A 1 99 ? 19.895 13.858 3.575 1.00 28.11 99 GLU A O 1
ATOM 693 N N . GLN A 1 100 ? 17.675 13.635 3.452 1.00 23.36 100 GLN A N 1
ATOM 694 C CA . GLN A 1 100 ? 17.387 14.585 4.538 1.00 23.36 100 GLN A CA 1
ATOM 695 C C . GLN A 1 100 ? 16.090 14.250 5.291 1.00 23.36 100 GLN A C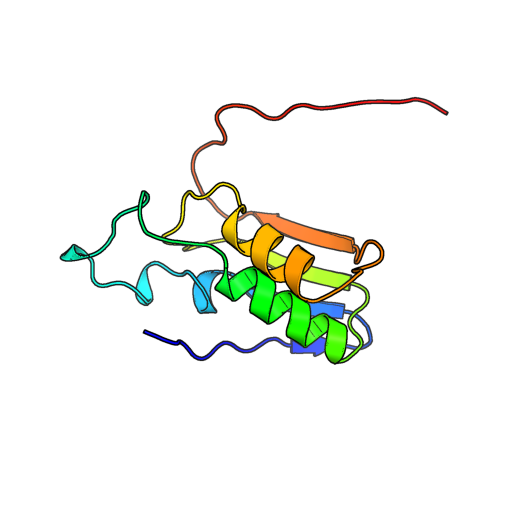 1
ATOM 697 O O . GLN A 1 100 ? 15.022 14.109 4.699 1.00 23.36 100 GLN A O 1
ATOM 702 N N . VAL A 1 101 ? 16.183 14.192 6.624 1.00 32.81 101 VAL A N 1
ATOM 703 C CA . VAL A 1 101 ? 15.051 14.150 7.563 1.00 32.81 101 VAL A CA 1
ATOM 704 C C . VAL A 1 101 ? 15.112 15.413 8.416 1.00 32.81 101 VAL A C 1
ATOM 706 O O . VAL A 1 101 ? 16.061 15.608 9.173 1.00 32.81 101 VAL A O 1
ATOM 709 N N . LEU A 1 102 ? 14.100 16.275 8.313 1.00 23.91 102 LEU A N 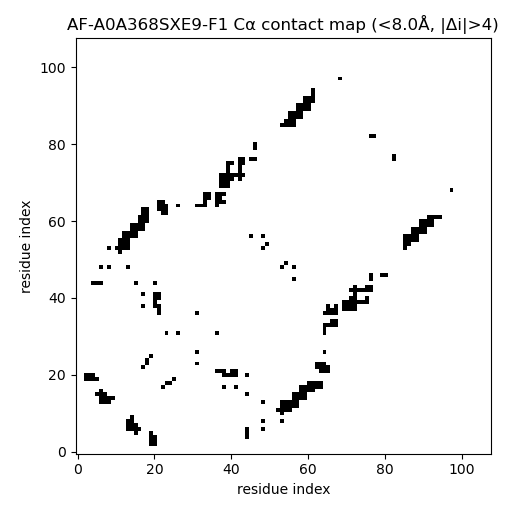1
ATOM 710 C CA . LEU A 1 102 ? 13.948 17.420 9.209 1.00 23.91 102 LEU A CA 1
ATOM 711 C C . LEU A 1 102 ? 13.142 17.003 10.441 1.00 23.91 102 LEU A C 1
ATOM 713 O O . LEU A 1 102 ? 11.956 16.690 10.357 1.00 23.91 102 LEU A O 1
ATOM 717 N N . ARG A 1 103 ? 13.805 17.031 11.596 1.00 29.88 103 ARG A N 1
ATOM 718 C CA . ARG A 1 103 ? 13.190 16.930 12.921 1.00 29.88 103 ARG A CA 1
ATOM 719 C C . ARG A 1 103 ? 12.713 18.315 13.358 1.00 29.88 103 ARG A C 1
ATOM 721 O O . ARG A 1 103 ? 13.442 19.295 13.218 1.00 29.88 103 ARG A O 1
ATOM 728 N N . ARG A 1 104 ? 11.523 18.391 13.950 1.00 28.17 104 ARG A N 1
ATOM 729 C CA . ARG A 1 104 ? 11.100 19.529 14.773 1.00 28.17 104 ARG A CA 1
ATOM 730 C C . ARG A 1 104 ? 10.704 19.001 16.141 1.00 28.17 104 ARG A C 1
ATOM 732 O O . ARG A 1 104 ? 9.781 18.200 16.232 1.00 28.17 104 ARG A O 1
ATOM 739 N N . ASP A 1 105 ? 11.400 19.463 17.171 1.00 32.66 105 ASP A N 1
ATOM 740 C CA . ASP A 1 105 ? 10.975 19.292 18.556 1.00 32.66 105 ASP A CA 1
ATOM 741 C C . ASP A 1 105 ? 10.252 20.556 19.018 1.00 32.66 105 ASP A C 1
ATOM 743 O O . ASP A 1 105 ? 10.684 21.673 18.724 1.00 32.66 105 ASP A O 1
ATOM 747 N N . GLY A 1 106 ? 9.180 20.372 19.780 1.00 33.41 106 GLY A N 1
ATOM 748 C CA . GLY A 1 106 ? 8.597 21.403 20.624 1.00 33.41 106 GLY A CA 1
ATOM 749 C C . GLY A 1 106 ? 8.212 20.780 21.959 1.00 33.41 106 GLY A C 1
ATOM 750 O O . GLY A 1 106 ? 7.355 19.902 21.992 1.00 33.41 106 GLY A O 1
ATOM 751 N N . CYS A 1 107 ? 8.875 21.218 23.032 1.00 37.47 107 CYS A N 1
ATOM 752 C CA . CYS A 1 107 ? 8.426 21.026 24.408 1.00 37.47 107 CYS A CA 1
ATOM 753 C C . CYS A 1 107 ? 7.194 21.898 24.668 1.00 37.47 107 CYS A C 1
ATOM 755 O O . CYS A 1 107 ? 7.298 23.123 24.588 1.00 37.47 107 CYS A O 1
ATOM 757 N N . ALA A 1 108 ? 6.083 21.259 25.023 1.00 39.19 108 ALA A N 1
ATOM 758 C CA . ALA A 1 108 ? 5.285 21.516 26.225 1.00 39.19 108 ALA A CA 1
ATOM 759 C C . ALA A 1 108 ? 4.276 20.371 26.376 1.00 39.19 108 ALA A C 1
ATOM 761 O O . ALA A 1 108 ? 3.563 20.095 25.384 1.00 39.19 108 ALA A O 1
#